Protein AF-A0A8S3DT55-F1 (afdb_monomer_lite)

Structure (mmCIF, N/CA/C/O backbone):
data_AF-A0A8S3DT55-F1
#
_entry.id   AF-A0A8S3DT55-F1
#
loop_
_atom_site.group_PDB
_atom_site.id
_atom_site.type_symbol
_atom_site.label_atom_id
_atom_site.label_alt_id
_atom_site.label_comp_id
_atom_site.label_asym_id
_atom_site.label_entity_id
_atom_site.label_seq_id
_atom_site.pdbx_PDB_ins_code
_atom_site.Cartn_x
_atom_site.Cartn_y
_atom_site.Cartn_z
_atom_site.occupancy
_atom_site.B_iso_or_equiv
_atom_site.auth_seq_id
_atom_site.auth_comp_id
_atom_site.auth_asym_id
_atom_site.auth_atom_id
_atom_site.pdbx_PDB_model_num
ATOM 1 N N . MET A 1 1 ? 0.882 -11.324 7.257 1.00 94.94 1 MET A N 1
ATOM 2 C CA . MET A 1 1 ? 0.479 -11.710 8.631 1.00 94.94 1 MET A CA 1
ATOM 3 C C . MET A 1 1 ? -0.812 -10.982 8.927 1.00 94.94 1 MET A C 1
ATOM 5 O O . MET A 1 1 ? -0.885 -9.796 8.631 1.00 94.94 1 MET A O 1
ATOM 9 N N . GLU A 1 2 ? -1.812 -11.677 9.453 1.00 98.38 2 GLU A N 1
ATOM 10 C CA . GLU A 1 2 ? -3.175 -11.159 9.611 1.00 98.38 2 GLU A CA 1
ATOM 11 C C . GLU A 1 2 ? -3.707 -11.533 10.997 1.00 98.38 2 GLU A C 1
ATOM 13 O O . GLU A 1 2 ? -3.366 -12.597 11.518 1.00 98.38 2 GLU A O 1
ATOM 18 N N . MET A 1 3 ? -4.493 -10.647 11.615 1.00 98.12 3 MET A N 1
ATOM 19 C CA . MET A 1 3 ? -5.039 -10.834 12.965 1.00 98.12 3 MET A CA 1
ATOM 20 C C . MET A 1 3 ? -6.241 -9.923 13.243 1.00 98.12 3 MET A C 1
ATOM 22 O O . MET A 1 3 ? -6.466 -8.932 12.550 1.00 98.12 3 MET A O 1
ATOM 26 N N . ILE A 1 4 ? -6.975 -10.218 14.319 1.00 98.12 4 ILE A N 1
ATOM 27 C CA . ILE A 1 4 ? -7.912 -9.273 14.937 1.00 98.12 4 ILE A CA 1
ATOM 28 C C . ILE A 1 4 ? -7.181 -8.506 16.039 1.00 98.12 4 ILE A C 1
ATOM 30 O O . ILE A 1 4 ? -6.761 -9.089 17.039 1.00 98.12 4 ILE A O 1
ATOM 34 N N . TRP A 1 5 ? -7.055 -7.192 15.880 1.00 98.19 5 TRP A N 1
ATOM 35 C CA . TRP A 1 5 ? -6.508 -6.306 16.898 1.00 98.19 5 TRP A CA 1
ATOM 36 C C . TRP A 1 5 ? -7.626 -5.810 17.820 1.00 98.19 5 TRP A C 1
ATOM 38 O O . TRP A 1 5 ? -8.524 -5.081 17.403 1.00 98.19 5 TRP A O 1
ATOM 48 N N . LYS A 1 6 ? -7.574 -6.213 19.094 1.00 98.06 6 LYS A N 1
ATOM 49 C CA . LYS A 1 6 ? -8.485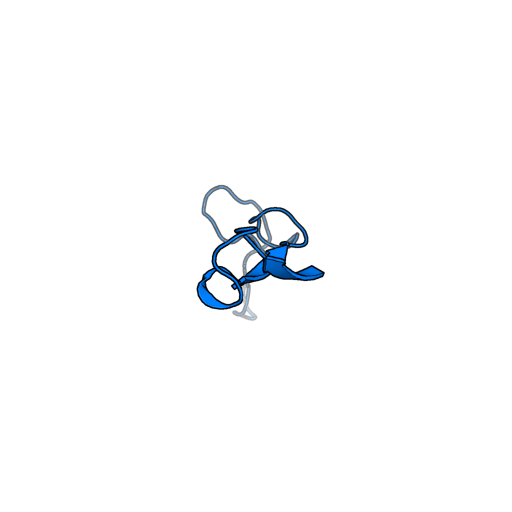 -5.740 20.146 1.00 98.06 6 LYS A CA 1
ATOM 50 C C . LYS A 1 6 ? -7.969 -4.412 20.707 1.00 98.06 6 LYS A C 1
ATOM 52 O O . LYS A 1 6 ? -7.094 -4.410 21.569 1.00 98.06 6 LYS A O 1
ATOM 57 N N . GLY A 1 7 ? -8.470 -3.295 20.177 1.00 97.56 7 GLY A N 1
ATOM 58 C CA . GLY A 1 7 ? -7.924 -1.958 20.440 1.00 97.56 7 GLY A CA 1
ATOM 59 C C . GLY A 1 7 ? -8.294 -1.347 21.797 1.00 97.56 7 GLY A C 1
ATOM 60 O O . GLY A 1 7 ? -7.661 -0.386 22.224 1.00 97.56 7 GLY A O 1
ATOM 61 N N . SER A 1 8 ? -9.303 -1.883 22.489 1.00 98.06 8 SER A N 1
ATOM 62 C CA . SER A 1 8 ? -9.733 -1.394 23.801 1.00 98.06 8 SER A CA 1
ATOM 63 C C . SER A 1 8 ? -10.026 -2.540 24.759 1.00 98.06 8 SER A C 1
ATOM 65 O O . SER A 1 8 ? -10.672 -3.523 24.398 1.00 98.06 8 SER A O 1
ATOM 67 N N . ALA A 1 9 ? -9.600 -2.377 26.012 1.00 96.88 9 ALA A N 1
ATOM 68 C CA . ALA A 1 9 ? -9.909 -3.314 27.088 1.00 96.88 9 ALA A CA 1
ATOM 69 C C . ALA A 1 9 ? -11.379 -3.244 27.545 1.00 96.88 9 ALA A C 1
ATOM 71 O O . ALA A 1 9 ? -11.866 -4.189 28.156 1.00 96.88 9 ALA A O 1
ATOM 72 N N . ASN A 1 10 ? -12.086 -2.147 27.241 1.00 98.06 10 ASN A N 1
ATOM 73 C CA . ASN A 1 10 ? -13.399 -1.850 27.830 1.00 98.06 10 ASN A CA 1
ATOM 74 C C . ASN A 1 10 ? -14.561 -1.905 26.829 1.00 98.06 10 ASN A C 1
ATOM 76 O O . ASN A 1 10 ? -15.706 -2.061 27.234 1.00 98.06 10 ASN A O 1
ATOM 80 N N . LEU A 1 11 ? -14.292 -1.751 25.529 1.00 97.88 11 LEU A N 1
ATOM 81 C CA . LEU A 1 11 ? -15.341 -1.614 24.504 1.00 97.88 11 LEU A CA 1
ATOM 82 C C . LEU A 1 11 ? -15.733 -2.943 23.842 1.00 97.88 11 LEU A C 1
ATOM 84 O O . LEU A 1 11 ? -16.604 -2.973 22.975 1.00 97.88 11 LEU A O 1
ATOM 88 N N . GLY A 1 12 ? -15.087 -4.046 24.227 1.00 95.75 12 GLY A N 1
ATOM 89 C CA . GLY A 1 12 ? -15.373 -5.366 23.673 1.00 95.75 12 GLY A CA 1
ATOM 90 C C . GLY A 1 12 ? -15.254 -5.397 22.147 1.00 95.75 12 GLY A C 1
ATOM 91 O O . GLY A 1 12 ? -14.378 -4.744 21.568 1.00 95.75 12 GLY A O 1
ATOM 92 N N . GLU A 1 13 ? -16.142 -6.157 21.507 1.00 97.38 13 GLU A N 1
ATOM 93 C CA . GLU A 1 13 ? -16.138 -6.409 20.060 1.00 97.38 13 GLU A CA 1
ATOM 94 C C . GLU A 1 13 ? -16.279 -5.135 19.213 1.00 97.38 13 GLU A C 1
ATOM 96 O O . GLU A 1 13 ? -15.748 -5.084 18.107 1.00 97.38 13 GLU A O 1
ATOM 101 N N . GLN A 1 14 ? -16.880 -4.062 19.746 1.00 97.62 14 GLN A N 1
ATOM 102 C CA . GLN A 1 14 ? -16.997 -2.774 19.042 1.00 97.62 14 GLN A CA 1
ATOM 103 C C . GLN A 1 14 ? -15.639 -2.118 18.737 1.00 97.62 14 GLN A C 1
ATOM 105 O O . GLN A 1 14 ? -15.558 -1.229 17.895 1.00 97.62 14 GLN A O 1
ATOM 110 N N . SER A 1 15 ? -14.571 -2.538 19.424 1.00 98.19 15 SER A N 1
ATOM 111 C CA . SER A 1 15 ? -13.202 -2.034 19.233 1.00 98.19 15 SER A CA 1
ATOM 112 C C . SER A 1 15 ? -12.278 -2.990 18.478 1.00 98.19 15 SER A C 1
ATOM 114 O O . SER A 1 15 ? -11.059 -2.797 18.468 1.00 98.19 15 SER A O 1
ATOM 116 N N . TRP A 1 16 ? -12.822 -4.068 17.915 1.00 98.31 16 TRP A N 1
ATOM 117 C CA . TRP A 1 16 ? -12.023 -5.075 17.231 1.00 98.31 16 TRP A CA 1
ATOM 118 C C . TRP A 1 16 ? -11.806 -4.665 15.780 1.00 98.31 16 TRP A C 1
ATOM 120 O O . TRP A 1 16 ? -12.750 -4.353 15.060 1.00 98.31 16 TRP A O 1
ATOM 130 N N . LEU A 1 17 ? -10.546 -4.687 15.349 1.00 98.31 17 LEU A N 1
ATOM 131 C CA . LEU A 1 17 ? -10.137 -4.278 14.011 1.00 98.31 17 LEU A CA 1
ATOM 132 C C . LEU A 1 17 ? -9.442 -5.438 13.307 1.00 98.31 17 LEU A C 1
ATOM 134 O O . LEU A 1 17 ? -8.429 -5.950 13.790 1.00 98.31 17 LEU A O 1
ATOM 138 N N . PHE A 1 18 ? -9.938 -5.836 12.137 1.00 98.25 18 PHE A N 1
ATOM 139 C CA . PHE A 1 18 ? -9.161 -6.716 11.271 1.00 98.25 18 PHE A CA 1
ATOM 140 C C . PHE A 1 18 ? -7.920 -5.969 10.774 1.00 98.25 18 PHE A C 1
ATOM 142 O O . PHE A 1 18 ? -8.022 -4.867 10.240 1.00 98.25 18 PHE A O 1
ATOM 149 N N . THR A 1 19 ? -6.745 -6.555 10.996 1.00 98.38 19 THR A N 1
ATOM 150 C CA . THR A 1 19 ? -5.453 -5.902 10.779 1.00 98.38 19 THR A CA 1
ATOM 151 C C . THR A 1 19 ? -4.522 -6.812 9.986 1.00 98.38 19 THR A C 1
ATOM 153 O O . THR A 1 19 ? -4.295 -7.964 10.360 1.00 98.38 19 THR A O 1
ATOM 156 N N . GLY A 1 20 ? -3.938 -6.270 8.916 1.00 98.06 20 GLY A N 1
ATOM 157 C CA . GLY A 1 20 ? -2.918 -6.932 8.104 1.00 98.06 20 GLY A CA 1
ATOM 158 C C . GLY A 1 20 ? -1.574 -6.213 8.200 1.00 98.06 20 GLY A C 1
ATOM 159 O O . GLY A 1 20 ? -1.495 -5.004 7.993 1.00 98.06 20 GLY A O 1
ATOM 160 N N . ILE A 1 21 ? -0.505 -6.956 8.492 1.00 97.62 21 ILE A N 1
ATOM 161 C CA . ILE A 1 21 ? 0.870 -6.448 8.423 1.00 97.62 21 ILE A CA 1
ATOM 162 C C . ILE A 1 21 ? 1.416 -6.714 7.024 1.00 97.62 21 ILE A C 1
ATOM 164 O O . ILE A 1 21 ? 1.466 -7.866 6.571 1.00 97.62 21 ILE A O 1
ATOM 168 N N . LEU A 1 22 ? 1.857 -5.640 6.370 1.00 97.38 22 LEU A N 1
ATOM 169 C CA . LEU A 1 22 ? 2.428 -5.691 5.032 1.00 97.38 22 LEU A CA 1
ATOM 170 C C . LEU A 1 22 ? 3.814 -6.368 5.045 1.00 97.38 22 LEU A C 1
ATOM 172 O O . LEU A 1 22 ? 4.628 -6.090 5.928 1.00 97.38 22 LEU A O 1
ATOM 176 N N . PRO A 1 23 ? 4.120 -7.239 4.065 1.00 93.44 23 PRO A N 1
ATOM 177 C CA . PRO A 1 23 ? 5.346 -8.040 4.064 1.00 93.44 23 PRO A CA 1
ATOM 178 C C . PRO A 1 23 ? 6.624 -7.237 3.764 1.00 93.44 23 PRO A C 1
ATOM 180 O O . PRO A 1 23 ? 7.713 -7.675 4.125 1.00 93.44 23 PRO A O 1
ATOM 183 N N . ARG A 1 24 ? 6.518 -6.077 3.098 1.00 91.62 24 ARG A N 1
ATOM 184 C CA . ARG A 1 24 ? 7.653 -5.209 2.733 1.00 91.62 24 ARG A CA 1
ATOM 185 C C . ARG A 1 24 ? 7.245 -3.737 2.790 1.00 91.62 24 ARG A C 1
ATOM 187 O O . ARG A 1 24 ? 7.112 -3.080 1.761 1.00 91.62 24 ARG A O 1
ATOM 194 N N . VAL A 1 25 ? 7.033 -3.227 4.005 1.00 94.25 25 VAL A N 1
ATOM 195 C CA . VAL A 1 25 ? 6.554 -1.848 4.225 1.00 94.25 25 VAL A CA 1
ATOM 196 C C . VAL A 1 25 ? 5.338 -1.606 3.311 1.00 94.25 25 VAL A C 1
ATOM 198 O O . VAL A 1 25 ? 4.479 -2.472 3.233 1.00 94.25 25 VAL A O 1
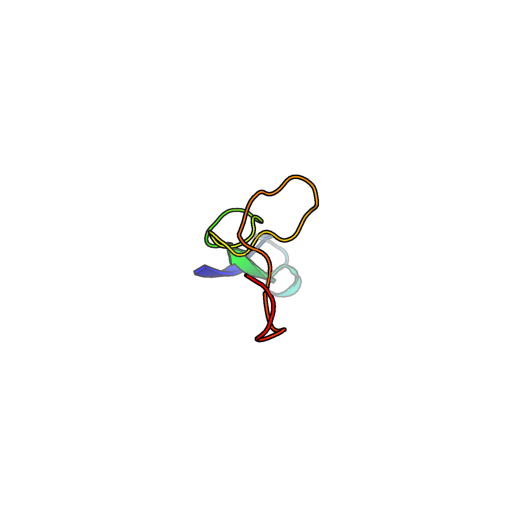ATOM 201 N N . TYR A 1 26 ? 5.272 -0.503 2.578 1.00 94.69 26 TYR A N 1
ATOM 202 C CA . TYR A 1 26 ? 4.255 -0.214 1.565 1.00 94.69 26 TYR A CA 1
ATOM 203 C C . TYR A 1 26 ? 4.876 -0.080 0.164 1.00 94.69 26 TYR A C 1
ATOM 205 O O . TYR A 1 26 ? 4.322 0.584 -0.708 1.00 94.69 26 TYR A O 1
ATOM 213 N N . THR A 1 27 ? 6.060 -0.660 -0.052 1.00 94.88 27 THR A N 1
ATOM 214 C CA . THR A 1 27 ? 6.775 -0.538 -1.328 1.00 94.88 27 THR A CA 1
ATOM 215 C C . THR A 1 27 ? 6.318 -1.603 -2.315 1.00 94.88 27 THR A C 1
ATOM 217 O O . THR A 1 27 ? 5.938 -2.705 -1.911 1.00 94.88 27 THR A O 1
ATOM 220 N N . ALA A 1 28 ? 6.446 -1.314 -3.610 1.00 95.81 28 ALA A N 1
ATOM 221 C CA . ALA A 1 28 ? 6.277 -2.322 -4.647 1.00 95.81 28 ALA A CA 1
ATOM 222 C C . ALA A 1 28 ? 7.220 -3.526 -4.419 1.00 95.81 28 ALA A C 1
ATOM 224 O O . ALA A 1 28 ? 8.298 -3.377 -3.824 1.00 95.81 28 ALA A O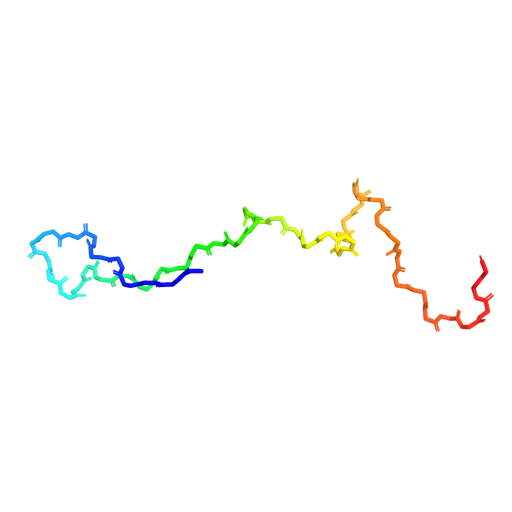 1
ATOM 225 N N . PRO A 1 29 ? 6.841 -4.729 -4.881 1.00 95.75 29 PRO A N 1
ATOM 226 C CA . PRO A 1 29 ? 7.771 -5.843 -4.993 1.00 95.75 29 PRO A CA 1
ATOM 227 C C . PRO A 1 29 ? 8.993 -5.462 -5.841 1.00 95.75 29 PRO A C 1
ATOM 229 O O . PRO A 1 29 ? 8.923 -4.576 -6.692 1.00 95.75 29 PRO A O 1
ATOM 232 N N . ALA A 1 30 ? 10.116 -6.144 -5.615 1.00 94.38 30 ALA A N 1
ATOM 233 C CA . ALA A 1 30 ? 11.309 -5.947 -6.435 1.00 94.38 30 ALA A CA 1
ATOM 234 C C . ALA A 1 30 ? 10.984 -6.205 -7.917 1.00 94.38 30 ALA A C 1
ATOM 236 O O . ALA A 1 30 ? 10.326 -7.202 -8.210 1.00 94.38 30 ALA A O 1
ATOM 237 N N . SER A 1 31 ? 11.449 -5.323 -8.809 1.00 94.94 31 SER A N 1
ATOM 238 C CA . SER A 1 31 ? 11.182 -5.348 -10.258 1.00 94.94 31 SER A CA 1
ATOM 239 C C . SER A 1 31 ? 9.745 -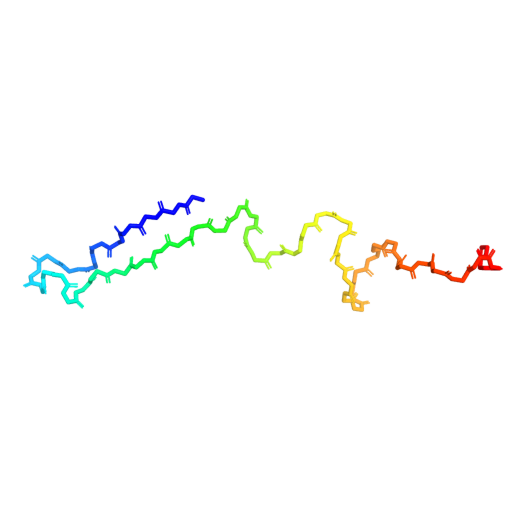5.001 -10.681 1.00 94.94 31 SER A C 1
ATOM 241 O O . SER A 1 31 ? 9.390 -5.216 -11.836 1.00 94.94 31 SER A O 1
ATOM 243 N N . PHE A 1 32 ? 8.915 -4.472 -9.776 1.00 96.31 32 PHE A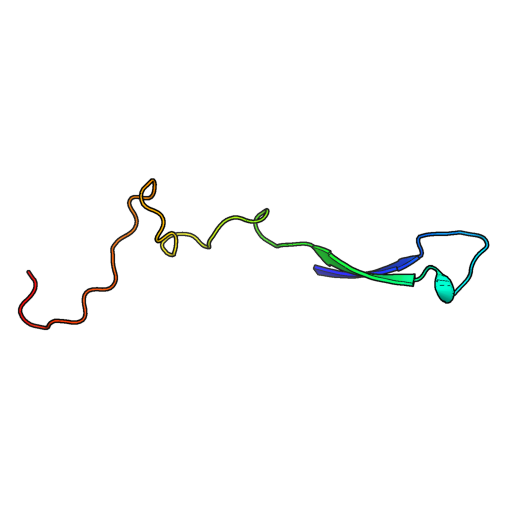 N 1
ATOM 244 C CA . PHE A 1 32 ? 7.529 -4.068 -10.056 1.00 96.31 32 PHE A CA 1
ATOM 245 C C . PHE A 1 32 ? 7.246 -2.596 -9.704 1.00 96.31 32 PHE A C 1
ATOM 247 O O . PHE A 1 32 ? 6.096 -2.221 -9.466 1.00 96.31 32 PHE A O 1
ATOM 254 N N . CYS A 1 33 ? 8.270 -1.741 -9.639 1.00 96.88 33 CYS A N 1
ATOM 255 C CA . CYS A 1 33 ? 8.084 -0.305 -9.472 1.00 96.88 33 CYS A CA 1
ATOM 256 C C . CYS A 1 33 ? 8.014 0.426 -10.823 1.00 96.88 33 CYS A C 1
ATOM 258 O O . CYS A 1 33 ? 9.026 0.602 -11.496 1.00 96.88 33 CYS A O 1
ATOM 260 N N . PHE A 1 34 ? 6.832 0.948 -11.163 1.00 96.12 34 PHE A N 1
ATOM 261 C CA . PHE A 1 34 ? 6.571 1.671 -12.419 1.00 96.12 34 PHE A CA 1
ATOM 262 C C . PHE A 1 34 ? 6.374 3.186 -12.240 1.00 96.12 34 PHE A C 1
ATOM 264 O O . PHE A 1 34 ? 5.724 3.837 -13.054 1.00 96.12 34 PHE A O 1
ATOM 271 N N . ASP A 1 35 ? 6.901 3.756 -11.155 1.00 96.56 35 ASP A N 1
ATOM 272 C CA . ASP A 1 35 ? 6.939 5.210 -10.959 1.00 96.56 35 ASP A CA 1
ATOM 273 C C . ASP A 1 35 ? 8.119 5.845 -11.723 1.00 96.56 35 ASP A C 1
ATOM 275 O O . ASP A 1 35 ? 9.135 5.194 -11.968 1.00 96.56 35 ASP A O 1
ATOM 279 N N . TYR A 1 36 ? 8.040 7.143 -12.037 1.00 96.44 36 TYR A N 1
ATOM 280 C CA . TYR A 1 36 ? 9.053 7.876 -12.813 1.00 96.44 36 TYR A CA 1
ATOM 281 C C . TYR A 1 36 ? 10.435 7.935 -12.143 1.00 96.44 36 TYR A C 1
ATOM 283 O O . TYR A 1 36 ? 11.435 8.232 -12.798 1.00 96.44 36 TYR A O 1
ATOM 291 N N . ARG A 1 37 ? 10.504 7.706 -10.825 1.00 96.56 37 ARG A N 1
ATOM 292 C CA . ARG A 1 37 ? 11.761 7.667 -10.059 1.00 96.56 37 ARG A CA 1
ATOM 293 C C . ARG A 1 37 ? 12.420 6.290 -10.046 1.00 96.56 37 ARG A C 1
ATOM 295 O O . ARG A 1 37 ? 13.568 6.181 -9.615 1.00 96.56 37 ARG A O 1
ATOM 302 N N . CYS A 1 38 ? 11.703 5.253 -10.463 1.00 96.31 38 CYS A N 1
ATOM 303 C CA . CYS A 1 38 ? 12.199 3.887 -10.483 1.00 96.31 38 CYS A CA 1
ATOM 304 C C . CYS A 1 38 ? 12.980 3.591 -11.768 1.00 96.31 38 CYS A C 1
ATOM 306 O O . CYS A 1 38 ? 12.947 4.346 -12.737 1.00 96.31 38 CYS A O 1
ATOM 308 N N . ARG A 1 39 ? 13.759 2.508 -11.734 1.00 97.06 39 ARG A N 1
ATOM 309 C CA . ARG A 1 39 ? 14.610 2.056 -12.848 1.00 97.06 39 ARG A CA 1
ATOM 310 C C . ARG A 1 39 ? 14.357 0.590 -13.198 1.00 97.06 39 ARG A C 1
ATOM 312 O O . ARG A 1 39 ? 15.233 -0.058 -13.760 1.00 97.06 39 ARG A O 1
ATOM 319 N N . ASP A 1 40 ? 13.201 0.069 -12.799 1.00 97.06 40 ASP A N 1
ATOM 320 C CA . ASP A 1 40 ? 12.810 -1.297 -13.127 1.00 97.06 40 ASP A CA 1
ATOM 321 C C . ASP A 1 40 ? 12.512 -1.394 -14.628 1.00 97.06 40 ASP A C 1
ATOM 323 O O . ASP A 1 40 ? 12.122 -0.408 -15.262 1.00 97.06 40 ASP A O 1
ATOM 327 N N . GLU A 1 41 ? 12.720 -2.581 -15.203 1.00 94.44 41 GLU A N 1
ATOM 328 C CA . GLU A 1 41 ? 12.424 -2.805 -16.616 1.00 94.44 41 GLU A CA 1
ATOM 329 C C . GLU A 1 41 ? 10.935 -2.539 -16.889 1.00 94.44 41 GLU A C 1
ATOM 331 O O . GLU A 1 41 ? 10.071 -3.047 -16.165 1.00 94.44 41 GLU A O 1
ATOM 336 N N . PRO A 1 42 ? 10.606 -1.758 -17.932 1.00 93.31 42 PRO A N 1
ATOM 337 C CA . PRO A 1 42 ? 9.223 -1.546 -18.306 1.00 93.31 42 PRO A CA 1
ATOM 338 C C . PRO A 1 42 ? 8.641 -2.824 -18.912 1.00 93.31 42 PRO A C 1
ATOM 340 O O . PRO A 1 42 ? 9.353 -3.717 -19.378 1.00 93.31 42 PRO A O 1
ATOM 343 N N . ILE A 1 43 ? 7.316 -2.876 -18.982 1.00 93.94 43 ILE A N 1
ATOM 344 C CA . ILE A 1 43 ? 6.628 -3.896 -19.768 1.00 93.94 43 ILE A CA 1
ATOM 345 C C . ILE A 1 43 ? 6.875 -3.588 -21.255 1.00 93.94 43 ILE A C 1
ATOM 347 O O . ILE A 1 43 ? 6.561 -2.494 -21.722 1.00 93.94 43 ILE A O 1
ATOM 351 N N . LYS A 1 44 ? 7.466 -4.545 -21.978 1.00 93.12 44 LYS A N 1
ATOM 352 C CA . LYS A 1 44 ? 7.797 -4.472 -23.410 1.00 93.12 44 LYS A CA 1
ATOM 353 C C . LYS A 1 44 ? 6.981 -5.530 -24.153 1.00 93.12 44 LYS A C 1
ATOM 355 O O . LYS A 1 44 ? 7.354 -6.699 -24.154 1.00 93.12 44 LYS A O 1
ATOM 360 N N . ASP A 1 45 ? 5.846 -5.137 -24.718 1.00 95.19 45 ASP A N 1
ATOM 361 C CA . ASP A 1 45 ? 4.897 -6.037 -25.386 1.00 95.19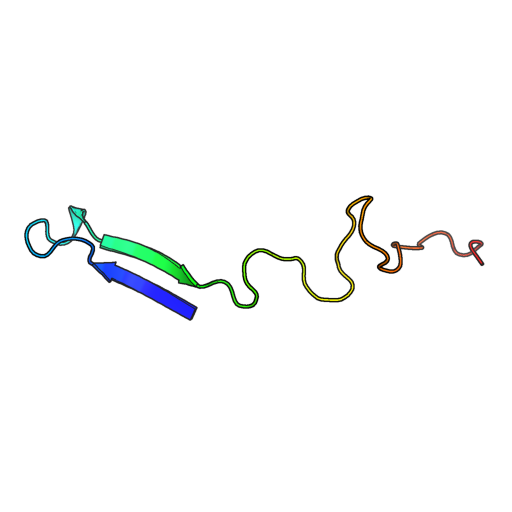 45 ASP A CA 1
ATOM 362 C C . ASP A 1 45 ? 4.924 -5.945 -26.923 1.00 95.19 45 ASP A C 1
ATOM 364 O O . ASP A 1 45 ? 4.441 -6.860 -27.591 1.00 95.19 45 ASP A O 1
ATOM 368 N N . ASP A 1 46 ? 5.531 -4.901 -27.504 1.00 96.12 46 ASP A N 1
ATOM 369 C CA . ASP A 1 46 ? 5.794 -4.845 -28.948 1.00 96.12 46 ASP A CA 1
ATOM 370 C C . ASP A 1 46 ? 6.945 -5.807 -29.312 1.00 96.12 46 ASP A C 1
ATOM 372 O O . ASP A 1 46 ? 8.084 -5.587 -28.888 1.00 96.12 46 ASP A O 1
ATOM 376 N N . PRO A 1 47 ? 6.705 -6.837 -30.148 1.00 92.75 47 PRO A N 1
ATOM 377 C CA . PRO A 1 47 ? 7.735 -7.799 -30.548 1.00 92.75 47 PRO A CA 1
ATOM 378 C C . PRO A 1 47 ? 8.869 -7.191 -31.391 1.00 92.75 47 PRO A C 1
ATOM 380 O O . PRO A 1 47 ? 9.848 -7.875 -31.680 1.00 92.75 47 PRO A O 1
ATOM 383 N N . ARG A 1 48 ? 8.742 -5.934 -31.831 1.00 95.06 48 ARG A N 1
ATOM 384 C CA . ARG A 1 48 ? 9.762 -5.205 -32.602 1.00 95.06 48 ARG A CA 1
ATOM 385 C C . ARG A 1 48 ? 10.647 -4.311 -31.729 1.00 95.06 48 ARG A C 1
ATOM 387 O O . ARG A 1 48 ? 11.593 -3.710 -32.243 1.00 95.06 48 ARG A O 1
ATOM 394 N N . LEU A 1 49 ? 10.329 -4.186 -30.442 1.00 89.50 49 LEU A N 1
ATOM 395 C CA . LEU A 1 49 ? 11.105 -3.401 -29.491 1.00 89.50 49 LEU A CA 1
ATOM 396 C C . LEU A 1 49 ? 12.382 -4.177 -29.126 1.00 89.50 49 LEU A C 1
ATOM 398 O O . LEU A 1 49 ? 12.299 -5.298 -28.628 1.00 89.50 49 LEU A O 1
ATOM 402 N N . HIS A 1 50 ? 13.547 -3.594 -29.414 1.00 77.25 50 HIS A N 1
ATOM 403 C CA . HIS A 1 50 ? 14.876 -4.151 -29.136 1.00 77.25 50 HIS A CA 1
ATOM 404 C C . HIS A 1 50 ? 15.610 -3.316 -28.087 1.00 77.25 50 HIS A C 1
ATOM 406 O O . HIS A 1 50 ? 15.406 -2.080 -28.074 1.00 77.25 50 HIS A O 1
#

InterPro domains:
  IPR011330 Glycoside hydrolase/deacetylase, beta/alpha-barrel [SSF88713] (1-49)
  IPR027291 Glycoside hydrolase 38, N-terminal domain superfamily [G3DSA:3.20.110.10] (1-50)

Sequence (50 aa):
MEMIWKGSANLGEQSWLFTGILPRVYTAPASFCFDYRCRDEPIKDDPRLH

Secondary structure (DSSP, 8-state):
-EEEEE--SSSGGGGEEEEE--EEEEPPPTT---STT--PPPP---TT--

Organism: NCBI:txid392030

Foldseek 3Di:
DWDWDQQDPPPPPVRTDTDDDDPPHPDDDPLPDPDPPDDRDDDDDPPPDD

pLDDT: mean 95.78, std 3.3, range [77.25, 98.38]

Radius of gyration: 20.25 Å; chains: 1; bounding box: 32×20×60 Å